Protein AF-A0A962FZR4-F1 (afdb_monomer_lite)

Radius of gyration: 18.05 Å; chains: 1; bounding box: 46×29×36 Å

Structure (mmCIF, N/CA/C/O backbone):
data_AF-A0A962FZR4-F1
#
_entry.id   AF-A0A962FZR4-F1
#
loop_
_atom_site.group_PDB
_atom_site.id
_atom_site.type_symbol
_atom_site.label_atom_id
_atom_site.label_alt_id
_atom_site.label_comp_id
_atom_site.label_asym_id
_atom_site.label_entity_id
_atom_site.label_seq_id
_atom_site.pdbx_PDB_ins_code
_atom_site.Cartn_x
_atom_site.Cartn_y
_atom_site.Cartn_z
_atom_site.occupancy
_atom_site.B_iso_or_equiv
_atom_site.auth_seq_id
_atom_site.auth_comp_id
_atom_site.auth_asym_id
_atom_site.auth_atom_id
_atom_site.pdbx_PDB_model_num
ATOM 1 N N . MET A 1 1 ? 24.983 18.243 -20.319 1.00 40.38 1 MET A N 1
ATOM 2 C CA . MET A 1 1 ? 26.297 17.617 -20.059 1.00 40.38 1 MET A CA 1
ATOM 3 C C . MET A 1 1 ? 26.067 16.119 -19.938 1.00 40.38 1 MET A C 1
ATOM 5 O O . MET A 1 1 ? 25.232 15.755 -19.117 1.00 40.38 1 MET A O 1
ATOM 9 N N . PRO A 1 2 ? 26.673 15.271 -20.785 1.00 45.94 2 PRO A N 1
ATOM 10 C CA . PRO A 1 2 ? 26.557 13.822 -20.640 1.00 45.94 2 PRO A CA 1
ATOM 11 C C . PRO A 1 2 ? 27.293 13.373 -19.370 1.00 45.94 2 PRO A C 1
ATOM 13 O O . PRO A 1 2 ? 28.299 13.978 -18.995 1.00 45.94 2 PRO A O 1
ATOM 16 N N . ALA A 1 3 ? 26.771 12.352 -18.689 1.00 57.38 3 ALA A N 1
ATOM 17 C CA . ALA A 1 3 ? 27.439 11.758 -17.536 1.00 57.38 3 ALA A CA 1
ATOM 18 C C . ALA A 1 3 ? 28.823 11.219 -17.957 1.00 57.38 3 ALA A C 1
ATOM 20 O O . ALA A 1 3 ? 28.944 10.687 -19.066 1.00 57.38 3 ALA A O 1
ATOM 21 N N . PRO A 1 4 ? 29.866 11.363 -17.120 1.00 55.56 4 PRO A N 1
ATOM 22 C CA . PRO A 1 4 ? 31.174 10.794 -17.416 1.00 55.56 4 PRO A CA 1
ATOM 23 C C . PRO A 1 4 ? 31.026 9.274 -17.560 1.00 55.56 4 PRO A C 1
ATOM 25 O O . PRO A 1 4 ? 30.524 8.615 -16.652 1.00 55.56 4 PRO A O 1
ATOM 28 N N . GLN A 1 5 ? 31.423 8.719 -18.708 1.00 61.69 5 GLN A N 1
ATOM 29 C CA . GLN A 1 5 ? 31.460 7.270 -18.918 1.00 61.69 5 GLN A CA 1
ATOM 30 C C . GLN A 1 5 ? 32.642 6.700 -18.125 1.00 61.69 5 GLN A C 1
ATOM 32 O O . GLN A 1 5 ? 33.760 6.609 -18.629 1.00 61.69 5 GLN A O 1
ATOM 37 N N . GLY A 1 6 ? 32.408 6.410 -16.845 1.00 60.62 6 GLY A N 1
ATOM 38 C CA . GLY A 1 6 ? 33.349 5.686 -15.997 1.00 60.62 6 GLY A CA 1
ATOM 39 C C . GLY A 1 6 ? 33.425 4.208 -16.383 1.00 60.62 6 GLY A C 1
ATOM 40 O O . GLY A 1 6 ? 32.523 3.681 -17.038 1.00 60.62 6 GLY A O 1
ATOM 41 N N . SER A 1 7 ? 34.510 3.544 -15.977 1.00 69.25 7 SER A N 1
ATOM 42 C CA . SER A 1 7 ? 34.689 2.096 -16.130 1.00 69.25 7 SER A CA 1
ATOM 43 C C . SER A 1 7 ? 33.521 1.305 -15.524 1.00 69.25 7 SER A C 1
ATOM 45 O O . SER A 1 7 ? 32.761 1.812 -14.701 1.00 69.25 7 SER A O 1
ATOM 47 N N . GLU A 1 8 ? 33.371 0.039 -15.905 1.00 66.50 8 GLU A N 1
ATOM 48 C CA . GLU A 1 8 ? 32.278 -0.824 -15.435 1.00 66.50 8 GLU A CA 1
ATOM 49 C C . GLU A 1 8 ? 32.236 -0.944 -13.891 1.00 66.50 8 GLU A C 1
ATOM 51 O O . GLU A 1 8 ? 31.163 -0.863 -13.289 1.00 66.50 8 GLU A O 1
ATOM 56 N N . GLU A 1 9 ? 33.401 -0.994 -13.229 1.00 67.25 9 GLU A N 1
ATOM 57 C CA . GLU A 1 9 ? 33.541 -0.863 -11.766 1.00 67.25 9 GLU A CA 1
ATOM 58 C C . GLU A 1 9 ? 33.041 0.484 -11.211 1.00 67.25 9 GLU A C 1
ATOM 60 O O . GLU A 1 9 ? 32.437 0.540 -10.134 1.00 67.25 9 GLU A O 1
ATOM 65 N N . PHE A 1 10 ? 33.293 1.586 -11.922 1.00 71.31 10 PHE A N 1
ATOM 66 C CA . PHE A 1 10 ? 32.831 2.913 -11.519 1.00 71.31 10 PHE A CA 1
ATOM 67 C C . PHE A 1 10 ? 31.307 3.011 -11.620 1.00 71.31 10 PHE A C 1
ATOM 69 O O . PHE A 1 10 ? 30.668 3.513 -10.701 1.00 71.31 10 PHE A O 1
ATOM 76 N N . ASN A 1 11 ? 30.704 2.460 -12.676 1.00 67.50 11 ASN A N 1
ATOM 77 C CA . ASN A 1 11 ? 29.248 2.445 -12.823 1.00 67.50 11 ASN A CA 1
ATOM 78 C C . ASN A 1 11 ? 28.578 1.576 -11.750 1.00 67.50 11 ASN A C 1
ATOM 80 O O . ASN A 1 11 ? 27.609 2.022 -11.143 1.00 67.50 11 ASN A O 1
ATOM 84 N N . LYS A 1 12 ? 29.134 0.399 -11.427 1.00 72.25 12 LYS A N 1
ATOM 85 C CA . LYS A 1 12 ? 28.625 -0.449 -10.330 1.00 72.25 12 LYS A CA 1
ATOM 86 C C . LYS A 1 12 ? 28.710 0.224 -8.962 1.00 72.25 12 LYS A C 1
ATOM 88 O O . LYS A 1 12 ? 27.763 0.167 -8.181 1.00 72.25 12 LYS A O 1
ATOM 93 N N . SER A 1 13 ? 29.842 0.851 -8.647 1.00 69.94 13 SER A N 1
ATOM 94 C CA . SER A 1 13 ? 30.006 1.564 -7.372 1.00 69.94 13 SER A CA 1
ATOM 95 C C . SER A 1 13 ? 29.126 2.814 -7.297 1.00 69.94 13 SER A C 1
ATOM 97 O O . SER A 1 13 ? 28.556 3.104 -6.242 1.00 69.94 13 SER A O 1
ATOM 99 N N . TYR A 1 14 ? 28.940 3.510 -8.420 1.00 70.38 14 TYR A N 1
ATOM 100 C CA . TYR A 1 14 ? 28.012 4.627 -8.544 1.00 70.38 14 TYR A CA 1
ATOM 101 C C . TYR A 1 14 ? 26.555 4.185 -8.351 1.00 70.38 14 TYR A C 1
ATOM 103 O O . TYR A 1 14 ? 25.847 4.795 -7.554 1.00 70.38 14 TYR A O 1
ATOM 111 N N . GLU A 1 15 ? 26.120 3.092 -8.984 1.00 70.81 15 GLU A N 1
ATOM 112 C CA . GLU A 1 15 ? 24.785 2.510 -8.794 1.00 70.81 15 GLU A CA 1
ATOM 113 C C . GLU A 1 15 ? 24.546 2.065 -7.349 1.00 70.81 15 GLU A C 1
ATOM 115 O O . GLU A 1 15 ? 23.517 2.407 -6.778 1.00 70.81 15 GLU A O 1
ATOM 120 N N . ALA A 1 16 ? 25.501 1.380 -6.712 1.00 74.56 16 ALA A N 1
ATOM 121 C CA . ALA A 1 16 ? 25.375 0.960 -5.313 1.00 74.56 16 ALA A CA 1
ATOM 122 C C . ALA A 1 16 ? 25.282 2.156 -4.347 1.00 74.56 16 ALA A C 1
ATOM 124 O O . ALA A 1 16 ? 24.532 2.136 -3.363 1.00 74.56 16 ALA A O 1
ATOM 125 N N . THR A 1 17 ? 26.025 3.224 -4.643 1.00 72.56 17 THR A N 1
ATOM 126 C CA . THR A 1 17 ? 25.966 4.479 -3.886 1.00 72.56 17 THR A CA 1
ATOM 127 C C . THR A 1 17 ? 24.630 5.183 -4.111 1.00 72.56 17 THR A C 1
ATOM 129 O O . THR A 1 17 ? 24.021 5.648 -3.151 1.00 72.56 17 THR A O 1
ATOM 132 N N . MET A 1 18 ? 24.135 5.217 -5.351 1.00 67.06 18 MET A N 1
ATOM 133 C CA . MET A 1 18 ? 22.827 5.778 -5.685 1.00 67.06 18 MET A CA 1
ATOM 134 C C . MET A 1 18 ? 21.684 4.980 -5.060 1.00 67.06 18 MET A C 1
ATOM 136 O O . MET A 1 18 ? 20.800 5.602 -4.495 1.00 67.06 18 MET A O 1
ATOM 140 N N . ASP A 1 19 ? 21.717 3.646 -5.056 1.00 65.81 19 ASP A N 1
ATOM 141 C CA . ASP A 1 19 ? 20.721 2.796 -4.385 1.00 65.81 19 ASP A CA 1
ATOM 142 C C . ASP A 1 19 ? 20.728 3.0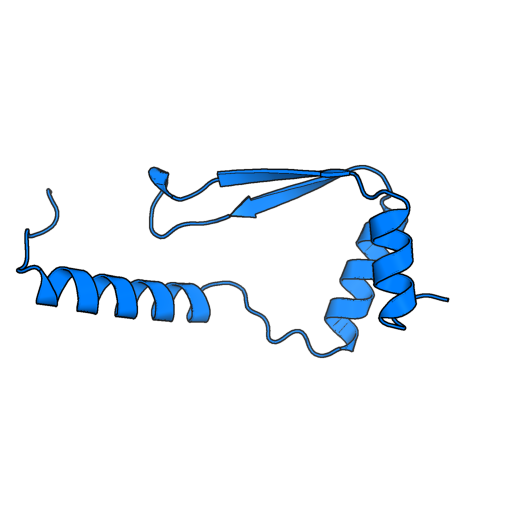21 -2.866 1.00 65.81 19 ASP A C 1
ATOM 144 O O . ASP A 1 19 ? 19.681 3.127 -2.230 1.00 65.81 19 ASP A O 1
ATOM 148 N N . SER A 1 20 ? 21.912 3.198 -2.274 1.00 65.81 20 SER A N 1
ATOM 149 C CA . SER A 1 20 ? 22.039 3.5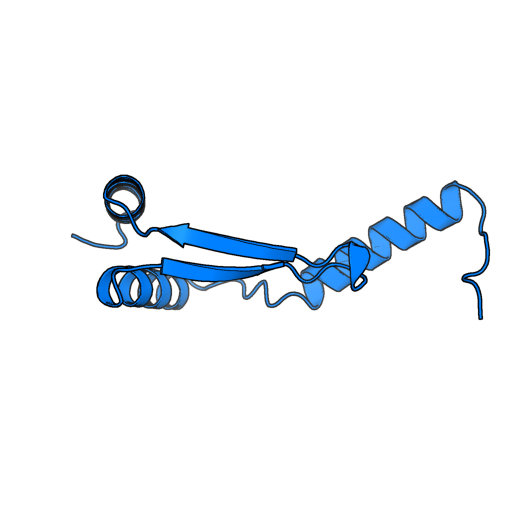57 -0.858 1.00 65.81 20 SER A CA 1
ATOM 150 C C . SER A 1 20 ? 21.455 4.943 -0.581 1.00 65.81 20 SER A C 1
ATOM 152 O O . SER A 1 20 ? 20.622 5.094 0.309 1.00 65.81 20 SER A O 1
ATOM 154 N N . ILE A 1 21 ? 21.819 5.952 -1.375 1.00 63.44 21 ILE A N 1
ATOM 155 C CA . ILE A 1 21 ? 21.263 7.306 -1.270 1.00 63.44 21 ILE A CA 1
ATOM 156 C C . ILE A 1 21 ? 19.756 7.281 -1.506 1.00 63.44 21 ILE A C 1
ATOM 158 O O . ILE A 1 21 ? 19.029 7.959 -0.794 1.00 63.44 21 ILE A O 1
ATOM 162 N N . GLN A 1 22 ? 19.256 6.488 -2.447 1.00 61.91 22 GLN A N 1
ATOM 163 C CA . GLN A 1 22 ? 17.838 6.343 -2.742 1.00 61.91 22 GLN A CA 1
ATOM 164 C C . GLN A 1 22 ? 17.111 5.627 -1.605 1.00 61.91 22 GLN A C 1
ATOM 166 O O . GLN A 1 22 ? 16.005 6.025 -1.287 1.00 61.91 22 GLN A O 1
ATOM 171 N N . LYS A 1 23 ? 17.718 4.663 -0.908 1.00 60.12 23 LYS A N 1
ATOM 172 C CA . LYS A 1 23 ? 17.164 4.076 0.327 1.00 60.12 23 LYS A CA 1
ATOM 173 C C . LYS A 1 23 ? 17.157 5.059 1.501 1.00 60.12 23 LYS A C 1
ATOM 175 O O . LYS A 1 23 ? 16.183 5.088 2.245 1.00 60.12 23 LYS A O 1
ATOM 180 N N . PHE A 1 24 ? 18.205 5.872 1.648 1.00 58.50 24 PHE A N 1
ATOM 181 C CA . PHE A 1 24 ? 18.319 6.894 2.699 1.00 58.50 24 PHE A CA 1
ATOM 182 C C . PHE A 1 24 ? 17.448 8.138 2.443 1.00 58.50 24 PHE A C 1
ATOM 184 O O . PHE A 1 24 ? 16.990 8.767 3.393 1.00 58.50 24 PHE A O 1
ATOM 191 N N . SER A 1 25 ? 17.239 8.508 1.176 1.00 52.94 25 SER A N 1
ATOM 192 C CA . SER A 1 25 ? 16.438 9.665 0.738 1.00 52.94 25 SER A CA 1
ATOM 193 C C . SER A 1 25 ? 15.000 9.300 0.389 1.00 52.94 25 SER A C 1
ATOM 195 O O . SER A 1 25 ? 14.114 10.155 0.458 1.00 52.94 25 SER A O 1
ATOM 197 N N . SER A 1 26 ? 14.746 8.031 0.057 1.00 45.25 26 SER A N 1
ATOM 198 C CA . SER A 1 26 ? 13.410 7.463 0.082 1.00 45.25 26 SER A CA 1
ATOM 199 C C . SER A 1 26 ? 12.854 7.721 1.472 1.00 45.25 26 SER A C 1
ATOM 201 O O . SER A 1 26 ? 13.546 7.491 2.469 1.00 45.25 26 SER A O 1
ATOM 203 N N . PRO A 1 27 ? 11.588 8.135 1.589 1.00 47.84 27 PRO A N 1
ATOM 204 C CA . PRO A 1 27 ? 10.859 8.036 2.833 1.00 47.84 27 PRO A CA 1
ATOM 205 C C . PRO A 1 27 ? 10.595 6.555 3.164 1.00 47.84 27 PRO A C 1
ATOM 207 O O . PRO A 1 27 ? 9.479 6.187 3.526 1.00 47.84 27 PRO A O 1
ATOM 210 N N . TYR A 1 28 ? 11.637 5.716 3.152 1.00 44.03 28 TYR A N 1
ATOM 211 C CA . TYR A 1 28 ? 11.809 4.577 4.037 1.00 44.03 28 TYR A CA 1
ATOM 212 C C . TYR A 1 28 ? 11.903 5.137 5.461 1.00 44.03 28 TYR A C 1
ATOM 214 O O . TYR A 1 28 ? 12.888 5.025 6.187 1.00 44.03 28 TYR A O 1
ATOM 222 N N . ARG A 1 29 ? 10.810 5.774 5.889 1.00 49.88 29 ARG A N 1
ATOM 223 C CA . ARG A 1 29 ? 10.435 5.799 7.283 1.00 49.88 29 ARG A CA 1
ATOM 224 C C . ARG A 1 29 ? 10.527 4.341 7.693 1.00 49.88 29 ARG A C 1
ATOM 226 O O . ARG A 1 29 ? 9.758 3.522 7.198 1.00 49.88 29 ARG A O 1
ATOM 233 N N . ALA A 1 30 ? 11.462 4.012 8.575 1.00 45.50 30 ALA A N 1
ATOM 234 C CA . ALA A 1 30 ? 11.268 2.884 9.461 1.00 45.50 30 ALA A CA 1
ATOM 235 C C . ALA A 1 30 ? 9.917 3.152 10.134 1.00 45.50 30 ALA A C 1
ATOM 237 O O . ALA A 1 30 ? 9.811 3.980 11.043 1.00 45.50 30 ALA A O 1
ATOM 238 N N . PHE A 1 31 ? 8.839 2.615 9.561 1.00 49.53 31 PHE A N 1
ATOM 239 C CA . PHE A 1 31 ? 7.513 2.845 10.085 1.00 49.53 31 PHE A CA 1
ATOM 240 C C . PHE A 1 31 ? 7.487 2.074 11.391 1.00 49.53 31 PHE A C 1
ATOM 242 O O . PHE A 1 31 ? 7.406 0.850 11.416 1.00 49.53 31 PHE A O 1
ATOM 249 N N . THR A 1 32 ? 7.594 2.805 12.495 1.00 56.34 32 THR A N 1
ATOM 250 C CA . THR A 1 32 ? 7.203 2.266 13.786 1.00 56.34 32 THR A CA 1
ATOM 251 C C . THR A 1 32 ? 5.777 1.739 13.635 1.00 56.34 32 THR A C 1
ATOM 253 O O . THR A 1 32 ? 4.946 2.380 12.979 1.00 56.34 32 THR A O 1
ATOM 256 N N . SER A 1 33 ? 5.514 0.554 14.190 1.00 63.91 33 SER A N 1
ATOM 257 C CA . SER A 1 33 ? 4.288 -0.238 13.981 1.00 63.91 33 SER A CA 1
ATOM 258 C C . SER A 1 33 ? 3.003 0.598 13.972 1.00 63.91 33 SER A C 1
ATOM 260 O O . SER A 1 33 ? 2.127 0.398 13.136 1.00 63.91 33 SER A O 1
ATOM 262 N N . LYS A 1 34 ? 2.928 1.617 14.836 1.00 72.06 34 LYS A N 1
ATOM 263 C CA . LYS A 1 34 ? 1.786 2.528 14.956 1.00 72.06 34 LYS A CA 1
ATOM 264 C C . LYS A 1 34 ? 1.487 3.342 13.689 1.00 72.06 34 LYS A C 1
ATOM 266 O O . LYS A 1 34 ? 0.327 3.451 13.316 1.00 72.06 34 LYS A O 1
ATOM 271 N N . LYS A 1 35 ? 2.495 3.913 13.018 1.00 73.56 35 LYS A N 1
ATOM 272 C CA . LYS A 1 35 ? 2.265 4.733 11.810 1.00 73.56 35 LYS A CA 1
ATOM 273 C C . LYS A 1 35 ? 1.909 3.880 10.592 1.00 73.56 35 LYS A C 1
ATOM 275 O O . LYS A 1 35 ? 1.064 4.302 9.811 1.00 73.56 35 LYS A O 1
ATOM 280 N N . ALA A 1 36 ? 2.525 2.703 10.444 1.00 74.12 36 ALA A N 1
ATOM 281 C CA . ALA A 1 36 ? 2.146 1.754 9.393 1.00 74.12 36 ALA A CA 1
ATOM 282 C C . ALA A 1 36 ? 0.697 1.287 9.577 1.00 74.12 36 ALA A C 1
ATOM 284 O O . ALA A 1 36 ? 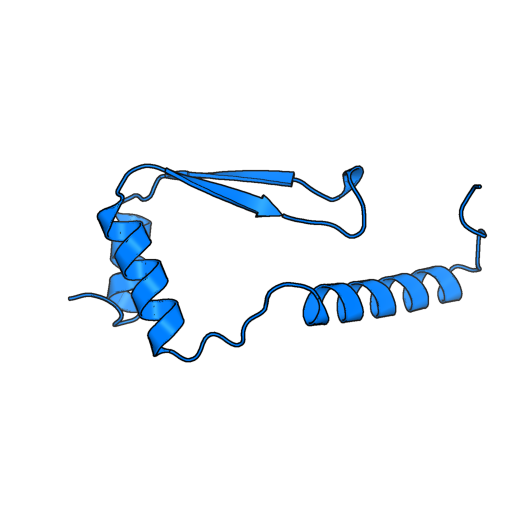-0.075 1.300 8.624 1.00 74.12 36 ALA A O 1
ATOM 285 N N . ALA A 1 37 ? 0.313 0.957 10.815 1.00 78.38 37 ALA A N 1
ATOM 286 C CA . ALA A 1 37 ? -1.050 0.549 11.138 1.00 78.38 37 ALA A CA 1
ATOM 287 C C . ALA A 1 37 ? -2.076 1.642 10.808 1.00 78.38 37 ALA A C 1
ATOM 289 O O . ALA A 1 37 ? -3.101 1.348 10.202 1.00 78.38 37 ALA A O 1
ATOM 290 N N . THR A 1 38 ? -1.805 2.903 11.166 1.00 82.88 38 THR A N 1
ATOM 291 C CA . THR A 1 38 ? -2.693 4.025 10.818 1.00 82.88 38 THR A CA 1
ATOM 292 C C . THR A 1 38 ? -2.832 4.187 9.308 1.00 82.88 38 THR A C 1
ATOM 294 O O . THR A 1 38 ? -3.950 4.258 8.820 1.00 82.88 38 THR A O 1
ATOM 297 N N . LEU A 1 39 ? -1.722 4.161 8.563 1.00 81.81 39 LEU A N 1
ATOM 298 C CA . LEU A 1 39 ? -1.758 4.305 7.108 1.00 81.81 39 LEU A CA 1
ATOM 299 C C . LEU A 1 39 ? -2.576 3.190 6.441 1.00 81.81 39 LEU A C 1
ATOM 301 O O . LEU A 1 39 ? -3.398 3.463 5.575 1.00 81.81 39 LEU A O 1
ATOM 305 N N . LEU A 1 40 ? -2.378 1.938 6.859 1.00 83.56 40 LEU A N 1
ATOM 306 C CA . LEU A 1 40 ? -3.110 0.797 6.307 1.00 83.56 40 LEU A CA 1
ATOM 307 C C . LEU A 1 40 ? -4.603 0.844 6.658 1.00 83.56 40 LEU A C 1
ATOM 309 O O . LEU A 1 40 ? -5.433 0.501 5.820 1.00 83.56 40 LEU A O 1
ATOM 313 N N . LYS A 1 41 ? -4.963 1.334 7.851 1.00 83.75 41 LYS A N 1
ATOM 314 C CA . LYS A 1 41 ? -6.364 1.604 8.210 1.00 83.75 41 LYS A CA 1
ATOM 315 C C . LYS A 1 41 ? -6.972 2.709 7.349 1.00 83.75 41 LYS A C 1
ATOM 317 O O . LYS A 1 41 ? -8.079 2.535 6.851 1.00 83.75 41 LYS A O 1
ATOM 322 N N . ASP A 1 42 ? -6.252 3.807 7.135 1.00 84.12 42 ASP A N 1
ATOM 323 C CA . ASP A 1 42 ? -6.723 4.919 6.302 1.00 84.12 42 ASP A CA 1
ATOM 324 C C . ASP A 1 42 ? -6.962 4.468 4.856 1.00 84.12 42 ASP A C 1
ATOM 326 O O . ASP A 1 42 ? -7.993 4.798 4.271 1.00 84.12 42 ASP A O 1
ATOM 330 N N . ILE A 1 43 ? -6.064 3.640 4.318 1.00 84.88 43 ILE A N 1
ATOM 331 C CA . ILE A 1 43 ? -6.196 2.998 3.003 1.00 84.88 43 ILE A CA 1
ATOM 332 C C . ILE A 1 43 ? -7.478 2.156 2.918 1.00 84.88 43 ILE A C 1
ATOM 334 O O . ILE A 1 43 ? -8.254 2.286 1.974 1.00 84.88 43 ILE A O 1
ATOM 338 N N . LEU A 1 44 ? -7.733 1.315 3.922 1.00 83.25 44 LEU A N 1
ATOM 339 C CA . LEU A 1 44 ? -8.922 0.456 3.962 1.00 83.25 44 LEU A CA 1
ATOM 340 C C . LEU A 1 44 ? -10.233 1.234 4.113 1.00 83.25 44 LEU A C 1
ATOM 342 O O . LEU A 1 44 ? -11.283 0.716 3.730 1.00 83.25 44 LEU A O 1
ATOM 346 N N . ASN A 1 45 ? -10.171 2.438 4.684 1.00 82.06 45 ASN A N 1
ATOM 347 C CA . ASN A 1 45 ? -11.315 3.328 4.870 1.00 82.06 45 ASN A CA 1
ATOM 348 C C . ASN A 1 45 ? -11.593 4.207 3.642 1.00 82.06 45 ASN A C 1
ATOM 350 O O . ASN A 1 45 ? -12.732 4.613 3.442 1.00 82.06 45 ASN A O 1
ATOM 354 N N . THR A 1 46 ? -10.573 4.516 2.833 1.00 78.44 46 THR A N 1
ATOM 3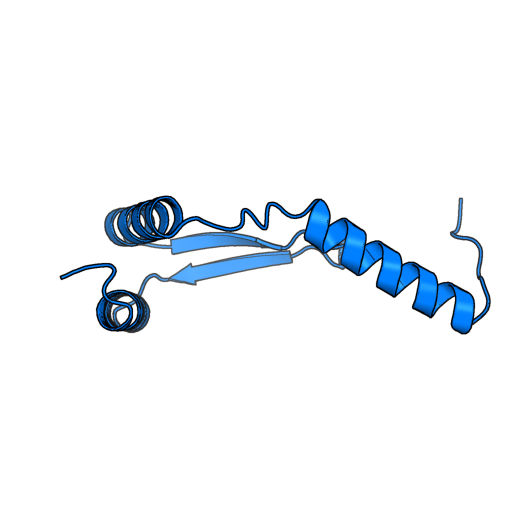55 C CA . THR A 1 46 ? -10.728 5.296 1.589 1.00 78.44 46 THR A CA 1
ATOM 356 C C . THR A 1 46 ? -11.155 4.438 0.398 1.00 78.44 46 THR A C 1
ATOM 358 O O . THR A 1 46 ? -11.761 4.963 -0.527 1.00 78.44 46 THR A O 1
ATOM 361 N N . GLY A 1 47 ? -10.925 3.122 0.456 1.00 63.16 47 GLY A N 1
ATOM 362 C CA . GLY A 1 47 ? -11.836 2.120 -0.109 1.00 63.16 47 GLY A CA 1
ATOM 363 C C . GLY A 1 47 ? -11.879 1.927 -1.627 1.00 63.16 47 GLY A C 1
ATOM 364 O O . GLY A 1 47 ? -12.693 1.127 -2.073 1.00 63.16 47 GLY A O 1
ATOM 365 N N . GLU A 1 48 ? -11.043 2.590 -2.426 1.00 69.56 48 GLU A N 1
ATOM 366 C CA . GLU A 1 48 ? -11.180 2.506 -3.890 1.00 69.56 48 GLU A CA 1
ATOM 367 C C . GLU A 1 48 ? -9.873 2.137 -4.594 1.00 69.56 48 GLU A C 1
ATOM 369 O O . GLU A 1 48 ? -9.706 1.018 -5.080 1.00 69.56 48 GLU A O 1
ATOM 374 N N . GLU A 1 49 ? -8.915 3.056 -4.648 1.00 81.56 49 GLU A N 1
ATOM 375 C CA . GLU A 1 49 ? -7.727 2.890 -5.480 1.00 81.56 49 GLU A CA 1
ATOM 376 C C . GLU A 1 49 ? -6.532 3.598 -4.842 1.00 81.56 49 GLU A C 1
ATOM 378 O O . GLU A 1 49 ? -6.565 4.805 -4.589 1.00 81.56 49 GLU A O 1
ATOM 383 N N . ILE A 1 50 ? -5.442 2.866 -4.615 1.00 82.81 50 ILE A N 1
ATOM 384 C CA . ILE A 1 50 ? -4.177 3.474 -4.211 1.00 82.81 50 ILE A CA 1
ATOM 385 C C . ILE A 1 50 ? -3.406 3.841 -5.461 1.00 82.81 50 ILE A C 1
ATOM 387 O O . ILE A 1 50 ? -2.989 2.970 -6.219 1.00 82.81 50 ILE A O 1
ATOM 391 N N . LYS A 1 51 ? -3.140 5.135 -5.625 1.00 83.38 51 LYS A N 1
ATOM 392 C CA . LYS A 1 51 ? -2.211 5.655 -6.630 1.00 83.38 51 LYS A CA 1
ATOM 393 C C . LYS A 1 51 ? -0.881 5.937 -5.960 1.00 83.38 51 LYS A C 1
ATOM 395 O O . LYS A 1 51 ? -0.815 6.693 -4.994 1.00 83.38 51 LYS A O 1
ATOM 400 N N . PHE A 1 52 ? 0.182 5.338 -6.477 1.00 80.50 52 PHE A N 1
ATOM 401 C CA . PHE A 1 52 ? 1.525 5.519 -5.950 1.00 80.50 52 PHE A CA 1
ATOM 402 C C . PHE A 1 52 ? 2.504 5.850 -7.070 1.00 80.50 52 PHE A C 1
ATOM 404 O O . PHE A 1 52 ? 2.310 5.507 -8.237 1.00 80.50 52 PHE A O 1
ATOM 411 N N . ARG A 1 53 ? 3.581 6.537 -6.699 1.00 80.75 53 ARG A N 1
ATOM 412 C CA . ARG A 1 53 ? 4.668 6.878 -7.608 1.00 80.75 53 ARG A CA 1
ATOM 413 C C . ARG A 1 53 ? 5.944 6.226 -7.110 1.00 80.75 53 ARG A C 1
ATOM 415 O O . ARG A 1 53 ? 6.352 6.461 -5.975 1.00 80.75 53 ARG A O 1
ATOM 422 N N . THR A 1 54 ? 6.582 5.439 -7.962 1.00 79.00 54 THR A N 1
ATOM 423 C CA . THR A 1 54 ? 7.958 5.010 -7.743 1.00 79.00 54 THR A CA 1
ATOM 424 C C . THR A 1 54 ? 8.864 6.114 -8.266 1.00 79.00 54 THR A C 1
ATOM 426 O O . THR A 1 54 ? 8.763 6.535 -9.418 1.00 79.00 54 THR A O 1
ATOM 429 N N . VAL A 1 55 ? 9.708 6.657 -7.394 1.00 75.81 55 VAL A N 1
ATOM 430 C CA . VAL A 1 55 ? 10.697 7.664 -7.781 1.00 75.81 55 VAL A CA 1
ATOM 431 C C . VAL A 1 55 ? 12.022 6.941 -7.949 1.00 75.81 55 VAL A C 1
ATOM 433 O O . VAL A 1 55 ? 12.615 6.494 -6.968 1.00 75.81 55 VAL A O 1
ATOM 436 N N . GLY A 1 56 ? 12.427 6.774 -9.204 1.00 68.25 56 GLY A N 1
ATOM 437 C CA . GLY A 1 56 ? 13.732 6.246 -9.580 1.00 68.25 56 GLY A CA 1
ATOM 438 C C . GLY A 1 56 ? 14.830 7.305 -9.458 1.00 68.25 56 GLY A C 1
ATOM 439 O O . GLY A 1 56 ? 14.546 8.481 -9.228 1.00 68.25 56 GLY A O 1
ATOM 440 N N . VAL A 1 57 ? 16.088 6.909 -9.676 1.00 68.31 57 VAL A N 1
ATOM 441 C CA . VAL A 1 57 ? 17.246 7.831 -9.708 1.00 68.31 57 VAL A CA 1
ATOM 442 C C . VAL A 1 57 ? 17.061 8.933 -10.770 1.00 68.31 57 VAL A C 1
ATOM 444 O O . VAL A 1 57 ? 17.645 10.009 -10.677 1.00 68.31 57 VAL A O 1
ATOM 447 N N . ASN A 1 58 ? 16.213 8.698 -11.777 1.00 63.97 58 ASN A N 1
ATOM 448 C CA . ASN A 1 58 ? 15.849 9.669 -12.804 1.00 63.97 58 ASN A CA 1
ATOM 449 C C . ASN A 1 58 ? 14.383 9.506 -13.265 1.00 63.97 58 ASN A C 1
ATOM 451 O O . ASN A 1 58 ? 13.662 8.597 -12.847 1.00 63.97 58 ASN A O 1
ATOM 455 N N . ALA A 1 59 ? 13.926 10.392 -14.157 1.00 66.44 59 ALA A N 1
ATOM 456 C CA . ALA A 1 59 ? 12.559 10.355 -14.687 1.00 66.44 59 ALA A CA 1
ATOM 457 C C . ALA A 1 59 ? 12.241 9.064 -15.466 1.00 66.44 59 ALA A C 1
ATOM 459 O O . ALA A 1 59 ? 11.111 8.599 -15.408 1.00 66.44 59 ALA A O 1
ATOM 460 N N . ALA A 1 60 ? 13.229 8.468 -16.146 1.00 69.69 60 ALA A N 1
ATOM 461 C CA . ALA A 1 60 ? 13.052 7.243 -16.933 1.00 69.69 60 ALA A CA 1
ATOM 462 C C . ALA A 1 60 ? 12.860 5.986 -16.065 1.00 69.69 60 ALA A C 1
ATOM 464 O O . ALA A 1 60 ? 12.255 5.016 -16.504 1.00 69.69 60 ALA A O 1
ATOM 465 N N . THR A 1 61 ? 13.365 6.015 -14.832 1.00 70.38 61 THR A N 1
ATOM 466 C CA . THR A 1 61 ? 13.224 4.944 -13.829 1.00 70.38 61 THR A CA 1
ATOM 467 C C . THR A 1 61 ? 12.098 5.223 -12.832 1.00 70.38 61 THR A C 1
ATOM 469 O O . THR A 1 61 ? 11.848 4.423 -11.934 1.00 70.38 61 THR A O 1
ATOM 472 N N . SER A 1 62 ? 11.414 6.360 -12.978 1.00 76.62 62 SER A N 1
ATOM 473 C CA . SER A 1 62 ? 10.247 6.711 -12.179 1.00 76.62 62 SER A CA 1
ATOM 474 C C . SER A 1 62 ? 8.974 6.223 -12.864 1.00 76.62 62 SER A C 1
ATOM 476 O O . SER A 1 62 ? 8.808 6.406 -14.066 1.00 76.62 62 SER A O 1
ATOM 478 N N . GLY A 1 63 ? 8.052 5.648 -12.099 1.00 81.75 63 GLY A N 1
ATOM 479 C CA . GLY A 1 63 ? 6.790 5.121 -12.604 1.00 81.75 63 GLY A CA 1
ATOM 480 C C . GLY A 1 63 ? 5.604 5.560 -11.759 1.00 81.75 63 GLY A C 1
ATOM 481 O O . GLY A 1 63 ? 5.750 5.983 -10.612 1.00 81.75 63 GLY A O 1
ATOM 482 N N . THR A 1 64 ? 4.415 5.437 -12.333 1.00 85.25 64 THR A N 1
ATOM 483 C CA . THR A 1 64 ? 3.155 5.553 -11.599 1.00 85.25 64 THR A CA 1
ATOM 484 C C . THR A 1 64 ? 2.472 4.202 -11.659 1.00 85.25 64 THR A C 1
ATOM 486 O O . THR A 1 64 ? 2.354 3.618 -12.734 1.00 85.25 64 THR A O 1
ATOM 489 N N . GLY A 1 65 ? 2.043 3.710 -10.506 1.00 81.62 65 GLY A N 1
ATOM 490 C CA . GLY A 1 65 ? 1.224 2.516 -10.394 1.00 81.62 65 GLY A CA 1
ATOM 491 C C . GLY A 1 65 ? -0.084 2.847 -9.699 1.00 81.62 65 GLY A C 1
ATOM 492 O O . GLY A 1 65 ? -0.172 3.807 -8.924 1.00 81.62 65 GLY A O 1
ATOM 493 N N . SER A 1 66 ? -1.099 2.037 -9.963 1.00 83.88 66 SER A N 1
ATOM 494 C CA . SER A 1 66 ? -2.275 1.992 -9.116 1.00 83.88 66 SER A CA 1
ATOM 495 C C . SER A 1 66 ? -2.668 0.558 -8.812 1.00 83.88 66 SER A C 1
ATOM 497 O O . SER A 1 66 ? -2.365 -0.357 -9.578 1.00 83.88 66 SER A O 1
ATOM 499 N N . PHE A 1 67 ? -3.287 0.357 -7.655 1.00 84.81 67 PHE A N 1
ATOM 500 C CA . PHE A 1 67 ? -3.912 -0.911 -7.319 1.00 84.81 67 PHE A CA 1
ATOM 501 C C . PHE A 1 67 ? -5.228 -0.677 -6.585 1.00 84.81 67 PHE A C 1
ATOM 503 O O . PHE A 1 67 ? -5.369 0.280 -5.819 1.00 84.81 67 PHE A O 1
ATOM 510 N N . ILE A 1 68 ? -6.191 -1.555 -6.848 1.00 86.19 68 ILE A N 1
ATOM 511 C CA . ILE A 1 68 ? -7.499 -1.545 -6.197 1.00 86.19 68 ILE A CA 1
ATOM 512 C C . ILE A 1 68 ? -7.356 -2.209 -4.831 1.00 86.19 68 ILE A C 1
ATOM 514 O O . ILE A 1 68 ? -6.713 -3.253 -4.709 1.00 86.19 68 ILE A O 1
ATOM 518 N N . VAL A 1 69 ? -7.951 -1.598 -3.809 1.00 87.06 69 VAL A N 1
ATOM 519 C CA . VAL A 1 69 ? -7.988 -2.166 -2.457 1.00 87.06 69 VAL A CA 1
ATOM 520 C C . VAL A 1 69 ? -9.068 -3.245 -2.420 1.00 87.06 69 VAL A C 1
ATOM 522 O O . VAL A 1 69 ? -10.220 -2.978 -2.089 1.00 87.06 69 VAL A O 1
ATOM 525 N N . ASP A 1 70 ? -8.696 -4.456 -2.826 1.00 87.19 70 ASP A N 1
ATOM 526 C CA . ASP A 1 70 ? -9.589 -5.609 -2.903 1.00 87.19 70 ASP A CA 1
ATOM 527 C C . ASP A 1 70 ? -9.683 -6.384 -1.573 1.00 87.19 70 ASP A C 1
ATOM 529 O O . ASP A 1 70 ? -9.043 -6.064 -0.561 1.00 87.19 70 ASP A O 1
ATOM 533 N N . ASP A 1 71 ? -10.498 -7.438 -1.572 1.00 87.06 71 ASP A N 1
ATOM 534 C CA . ASP A 1 71 ? -10.673 -8.296 -0.400 1.00 87.06 71 ASP A CA 1
ATOM 535 C C . ASP A 1 71 ? -9.381 -9.027 -0.007 1.00 87.06 71 ASP A C 1
ATOM 537 O O . ASP A 1 71 ? -9.145 -9.256 1.181 1.00 87.06 71 ASP A O 1
ATOM 541 N N . ASN A 1 72 ? -8.501 -9.335 -0.967 1.00 87.00 72 ASN A N 1
ATOM 542 C CA . ASN A 1 72 ? -7.211 -9.965 -0.682 1.00 87.00 72 ASN A CA 1
ATOM 543 C C . ASN A 1 72 ? -6.298 -9.027 0.109 1.00 87.00 72 ASN A C 1
ATOM 545 O O . ASN A 1 72 ? -5.646 -9.452 1.069 1.00 87.00 72 ASN A O 1
ATOM 549 N N . PHE A 1 73 ? -6.275 -7.740 -0.245 1.00 86.88 73 PHE A N 1
ATOM 550 C CA . PHE A 1 73 ? -5.554 -6.729 0.518 1.00 86.88 73 PHE A CA 1
ATOM 551 C C . PHE A 1 73 ? -6.099 -6.636 1.945 1.00 86.88 73 PHE A C 1
ATOM 553 O O . PHE A 1 73 ? -5.333 -6.681 2.910 1.00 86.88 73 PHE A O 1
ATOM 560 N N . ARG A 1 74 ? -7.428 -6.578 2.103 1.00 86.25 74 ARG A N 1
ATOM 561 C CA . ARG A 1 74 ? -8.076 -6.543 3.422 1.00 86.25 74 ARG A CA 1
ATOM 562 C C . ARG A 1 74 ? -7.736 -7.775 4.262 1.00 86.25 74 ARG A C 1
ATOM 564 O O . ARG A 1 74 ? -7.401 -7.630 5.437 1.00 86.25 74 ARG A O 1
ATOM 571 N N . MET A 1 75 ? -7.775 -8.962 3.664 1.00 88.44 75 MET A N 1
ATOM 572 C CA . MET A 1 75 ? -7.426 -10.221 4.322 1.00 88.44 75 MET A CA 1
ATOM 573 C C . MET A 1 75 ? -5.962 -10.234 4.769 1.00 88.44 75 MET A C 1
ATOM 575 O O . MET A 1 75 ? -5.682 -10.528 5.926 1.00 88.44 75 MET A O 1
ATOM 579 N N . THR A 1 76 ? -5.041 -9.801 3.908 1.00 87.38 76 THR A N 1
ATOM 580 C CA . THR A 1 76 ? -3.606 -9.731 4.230 1.00 87.38 76 THR A CA 1
ATOM 581 C C . THR A 1 76 ? -3.335 -8.779 5.399 1.00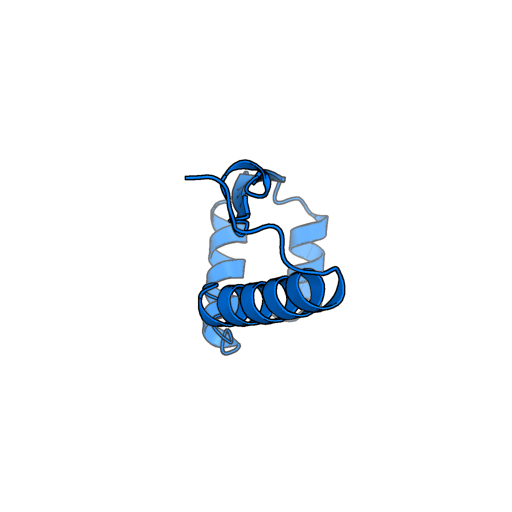 87.38 76 THR A C 1
ATOM 583 O O . THR A 1 76 ? -2.575 -9.095 6.316 1.00 87.38 76 THR A O 1
ATOM 586 N N . VAL A 1 77 ? -3.985 -7.609 5.418 1.00 84.31 77 VAL A N 1
ATOM 587 C CA . VAL A 1 77 ? -3.841 -6.641 6.519 1.00 84.31 77 VAL A CA 1
ATOM 588 C C . VAL A 1 77 ? -4.416 -7.200 7.831 1.00 84.31 77 VAL A C 1
ATOM 590 O O . VAL A 1 77 ? -3.861 -6.942 8.903 1.00 84.31 77 VAL A O 1
ATOM 593 N N . LYS A 1 78 ? -5.485 -8.003 7.755 1.00 85.38 78 LYS A N 1
ATOM 594 C CA . LYS A 1 78 ? -6.067 -8.721 8.898 1.00 85.38 78 LYS A CA 1
ATOM 595 C C . LYS A 1 78 ? -5.154 -9.834 9.420 1.00 85.38 78 LYS A C 1
ATOM 597 O O . LYS A 1 78 ? -4.937 -9.910 10.624 1.00 85.38 78 LYS A O 1
ATOM 602 N N . GLU A 1 79 ? -4.553 -10.638 8.544 1.00 86.19 79 GLU A N 1
ATOM 603 C CA . GLU A 1 79 ? -3.566 -11.670 8.913 1.00 86.19 79 GLU A CA 1
ATOM 604 C C . GLU A 1 79 ? -2.327 -11.076 9.591 1.00 86.19 79 GLU A C 1
ATOM 606 O O . GLU A 1 79 ? -1.744 -11.678 10.491 1.00 86.19 79 GLU A O 1
ATOM 611 N N . CYS A 1 80 ? -1.967 -9.848 9.220 1.00 81.19 80 CYS A N 1
ATOM 612 C CA . CYS A 1 80 ? -0.905 -9.086 9.868 1.00 81.19 80 CYS A CA 1
ATOM 613 C C . CYS A 1 80 ? -1.300 -8.516 11.250 1.00 81.19 80 CYS A C 1
ATOM 615 O O . CYS A 1 80 ? -0.479 -7.854 11.886 1.00 81.19 80 CYS A O 1
ATOM 617 N N . GLY A 1 81 ? -2.538 -8.727 11.722 1.00 79.94 81 GLY A N 1
ATOM 618 C CA . GLY A 1 81 ? -3.030 -8.270 13.029 1.00 79.94 81 GLY A CA 1
ATOM 619 C C . GLY A 1 81 ? -3.229 -6.755 13.136 1.00 79.94 81 GLY A C 1
ATOM 620 O O . GLY A 1 81 ? -3.215 -6.196 14.232 1.00 79.94 81 GLY A O 1
ATOM 621 N N . LEU A 1 82 ? -3.366 -6.064 12.001 1.00 75.69 82 LEU A N 1
ATOM 622 C CA . LEU A 1 82 ? -3.465 -4.601 11.953 1.00 75.69 82 LEU A CA 1
ATOM 623 C C . LEU A 1 82 ? -4.917 -4.100 11.995 1.00 75.69 82 LEU A C 1
ATOM 625 O O . LEU A 1 82 ? -5.153 -2.934 12.330 1.00 75.69 82 LEU A O 1
ATOM 629 N N . ILE A 1 83 ? -5.873 -4.975 11.681 1.00 7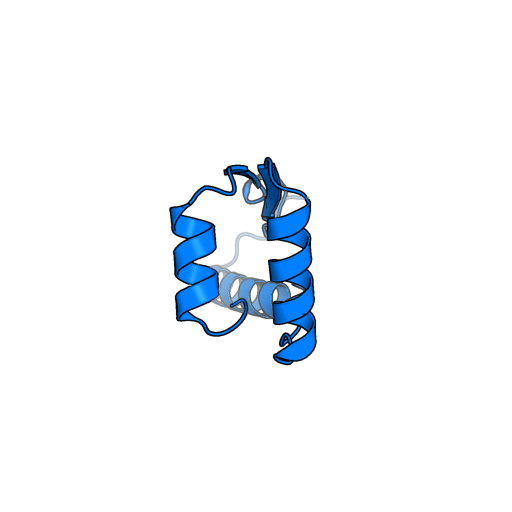2.44 83 ILE A N 1
ATOM 630 C CA . ILE A 1 83 ? -7.326 -4.761 11.732 1.00 72.44 83 ILE A CA 1
ATOM 631 C C . ILE A 1 83 ? -8.015 -6.024 12.280 1.00 72.44 83 ILE A C 1
ATOM 633 O O . ILE A 1 83 ? -7.446 -7.111 12.175 1.00 72.44 83 ILE A O 1
ATOM 637 N N . GLU A 1 84 ? -9.214 -5.871 12.853 1.00 66.94 84 GLU A N 1
ATOM 638 C CA . GLU A 1 84 ? -10.048 -6.969 13.387 1.00 66.94 84 GLU A CA 1
ATOM 639 C C . GLU A 1 84 ? -10.995 -7.568 12.338 1.00 66.94 84 GLU A C 1
ATOM 641 O O . GLU A 1 84 ? -11.471 -6.836 11.441 1.00 66.94 84 GLU A O 1
#

Secondary structure (DSSP, 8-state):
-PPP---HHHHHHHHHHHHHHHHHHS------HHHHHHHHHHHHHH-SEEEEEE--SSGGG-EEEEEE--HHHHHHHHHTTS--

pLDDT: mean 72.0, std 12.38, range [40.38, 88.44]

Sequence (84 aa):
MPAPQGSEEFNKSYEATMDSIQKFSSPYRAFTSKKAATLLKDILNTGEEIKFRTVGVNAATSGTGSFIVDDNFRMTVKECGLIE

Foldseek 3Di:
DDDPPDDPVVVVVVVVVLVVVCCVVPPPPVPDPVNVLVVLVVVVVVQFKDWDWDDDSDPVPIDIDMDTCDVVVVVVCVVVVSDD